Protein AF-A0A6G3U917-F1 (afdb_monomer_lite)

Organism: NCBI:txid2706093

pLDDT: mean 85.03, std 8.25, range [62.66, 95.38]

Sequence (59 aa):
AAVAAALFVAAARDPAALHPGVVPLVAPTFPLWPAAAVLAGLLPAFVTPAPEDNRKELP

Foldseek 3Di:
DQLVVQVVVCCVPPVCQVVPDPPPVDDPDHNVSNVVSVVVVCVCVVVPDDDDPPVPPDD

Secondary structure (DSSP, 8-state):
-HHHHHHHHHHHH-GGGGS----SSSPPPP-HHHHHHHHHHHHHHHHSPPPP--TT---

Radius of gyration: 18.48 Å; chains: 1; bounding box: 27×29×55 Å

Structure (mmCIF, N/CA/C/O backbone):
data_AF-A0A6G3U917-F1
#
_entry.id   AF-A0A6G3U917-F1
#
loop_
_atom_site.group_PDB
_atom_site.id
_atom_site.type_symbol
_atom_site.label_atom_id
_atom_site.label_alt_id
_atom_site.label_comp_id
_atom_site.label_asym_id
_atom_site.label_entity_id
_atom_site.label_seq_id
_atom_site.pdbx_PDB_ins_code
_atom_site.Cartn_x
_atom_site.Cartn_y
_atom_site.Cartn_z
_atom_site.occupancy
_atom_site.B_iso_or_equiv
_atom_site.auth_seq_id
_atom_site.auth_comp_id
_atom_site.auth_asym_id
_atom_site.auth_atom_id
_atom_site.pdbx_PDB_model_num
ATOM 1 N N . ALA A 1 1 ? 0.916 -5.672 7.415 1.00 76.00 1 ALA A N 1
ATOM 2 C CA . ALA A 1 1 ? 1.787 -6.514 6.561 1.00 76.00 1 ALA A CA 1
ATOM 3 C C . ALA A 1 1 ? 1.367 -6.513 5.087 1.00 76.00 1 ALA A C 1
ATOM 5 O O . ALA A 1 1 ? 2.227 -6.290 4.248 1.00 76.00 1 ALA A O 1
ATOM 6 N N . ALA A 1 2 ? 0.081 -6.705 4.755 1.00 86.69 2 ALA A N 1
ATOM 7 C CA . ALA A 1 2 ? -0.389 -6.789 3.361 1.00 86.69 2 ALA A CA 1
ATOM 8 C C . ALA A 1 2 ? 0.057 -5.613 2.468 1.00 86.69 2 ALA A C 1
ATOM 10 O O . ALA A 1 2 ? 0.572 -5.836 1.380 1.00 86.69 2 ALA A O 1
ATOM 11 N N . VAL A 1 3 ? -0.055 -4.374 2.958 1.00 91.56 3 VAL A N 1
ATOM 12 C CA . VAL A 1 3 ? 0.380 -3.171 2.223 1.00 91.56 3 VAL A CA 1
ATOM 13 C C . VAL A 1 3 ? 1.878 -3.197 1.940 1.00 91.56 3 VAL A C 1
ATOM 15 O O . VAL A 1 3 ? 2.292 -2.961 0.815 1.00 91.56 3 VAL A O 1
ATOM 18 N N . ALA A 1 4 ? 2.694 -3.540 2.940 1.00 89.75 4 ALA A N 1
ATOM 19 C CA . ALA A 1 4 ? 4.142 -3.637 2.775 1.00 89.75 4 ALA A CA 1
ATOM 20 C C . ALA A 1 4 ? 4.521 -4.711 1.740 1.00 89.75 4 ALA A C 1
ATOM 22 O O . ALA A 1 4 ? 5.369 -4.466 0.889 1.00 89.75 4 ALA A O 1
ATOM 23 N N . ALA A 1 5 ? 3.846 -5.866 1.756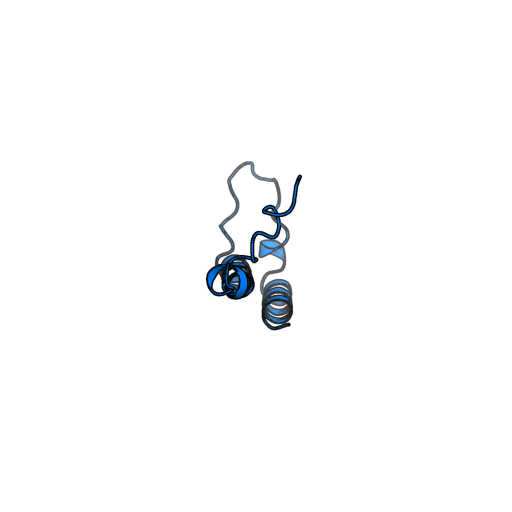 1.00 91.19 5 ALA A N 1
ATOM 24 C CA . ALA A 1 5 ? 4.042 -6.910 0.752 1.00 91.19 5 ALA A CA 1
ATOM 25 C C . ALA A 1 5 ? 3.608 -6.451 -0.654 1.00 91.19 5 ALA A C 1
ATOM 27 O O . ALA A 1 5 ? 4.321 -6.690 -1.624 1.00 91.19 5 ALA A O 1
ATOM 28 N N . ALA A 1 6 ? 2.480 -5.746 -0.772 1.00 89.62 6 ALA A N 1
ATOM 29 C CA . ALA A 1 6 ? 2.015 -5.192 -2.042 1.00 89.62 6 ALA A CA 1
ATOM 30 C C . ALA A 1 6 ? 2.976 -4.126 -2.599 1.00 89.62 6 ALA A C 1
ATOM 32 O O . ALA A 1 6 ? 3.283 -4.143 -3.789 1.00 89.62 6 ALA A O 1
ATOM 33 N N . LEU A 1 7 ? 3.511 -3.249 -1.743 1.00 90.00 7 LEU A N 1
ATOM 34 C CA . LEU A 1 7 ? 4.526 -2.266 -2.128 1.00 90.00 7 LEU A CA 1
ATOM 35 C C . LEU A 1 7 ? 5.842 -2.935 -2.533 1.00 90.00 7 LEU A C 1
ATOM 37 O O . LEU A 1 7 ? 6.468 -2.502 -3.495 1.00 90.00 7 LEU A O 1
ATOM 41 N N . PHE A 1 8 ? 6.232 -4.023 -1.866 1.00 92.25 8 PHE A N 1
ATOM 42 C CA . PHE A 1 8 ? 7.394 -4.815 -2.263 1.00 92.25 8 PHE A CA 1
ATOM 43 C C . PHE A 1 8 ? 7.211 -5.447 -3.653 1.00 92.25 8 PHE A C 1
ATOM 45 O O . PHE A 1 8 ? 8.105 -5.375 -4.493 1.00 92.25 8 PHE A O 1
ATOM 52 N N . VAL A 1 9 ? 6.033 -6.011 -3.939 1.00 91.38 9 VAL A N 1
ATOM 53 C CA . VAL A 1 9 ? 5.707 -6.541 -5.274 1.00 91.38 9 VAL A CA 1
ATOM 54 C C . VAL A 1 9 ? 5.692 -5.429 -6.324 1.00 91.38 9 VAL A C 1
ATOM 56 O O . VAL A 1 9 ? 6.200 -5.634 -7.425 1.00 91.38 9 VAL A O 1
ATOM 59 N N . ALA A 1 10 ? 5.158 -4.251 -5.993 1.00 89.81 10 ALA A N 1
ATOM 60 C CA . ALA A 1 10 ? 5.196 -3.098 -6.885 1.00 89.81 10 ALA A CA 1
ATOM 61 C C . ALA A 1 10 ? 6.640 -2.668 -7.184 1.00 89.81 10 ALA A C 1
ATOM 63 O O . ALA A 1 10 ? 6.986 -2.514 -8.350 1.00 89.81 10 ALA A O 1
ATOM 64 N N . ALA A 1 11 ? 7.501 -2.593 -6.164 1.00 88.50 11 ALA A N 1
ATOM 65 C CA . ALA A 1 11 ? 8.922 -2.282 -6.320 1.00 88.50 11 ALA A CA 1
ATOM 66 C C . ALA A 1 11 ? 9.654 -3.290 -7.218 1.00 88.50 11 ALA A C 1
ATOM 68 O O . ALA A 1 11 ? 10.517 -2.905 -7.996 1.00 88.50 11 ALA A O 1
ATOM 69 N N . ALA A 1 12 ? 9.305 -4.577 -7.128 1.00 89.19 12 ALA A N 1
ATOM 70 C CA . ALA A 1 12 ? 9.906 -5.625 -7.949 1.00 89.19 12 ALA A CA 1
ATOM 71 C C . ALA A 1 12 ? 9.416 -5.614 -9.410 1.00 89.19 12 ALA A C 1
ATOM 73 O O . ALA A 1 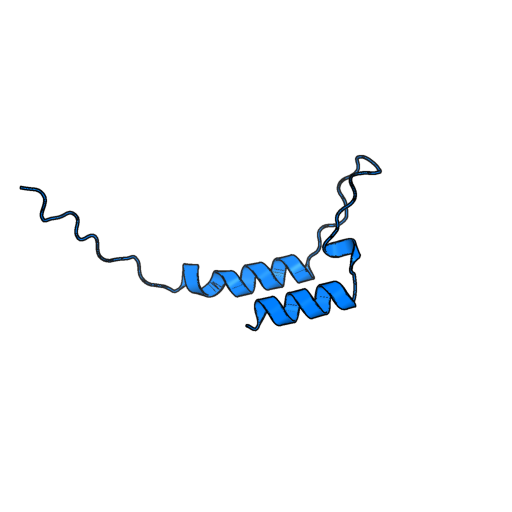12 ? 10.143 -6.047 -10.302 1.00 89.19 12 ALA A O 1
ATOM 74 N N . ARG A 1 13 ? 8.177 -5.169 -9.658 1.00 87.44 13 ARG A N 1
ATOM 75 C CA . ARG A 1 13 ? 7.550 -5.170 -10.993 1.00 87.44 13 ARG A CA 1
ATOM 76 C C . ARG A 1 13 ? 7.798 -3.886 -11.772 1.00 87.44 13 ARG A C 1
ATOM 78 O O . ARG A 1 13 ? 7.985 -3.953 -12.981 1.00 87.44 13 ARG A O 1
ATOM 85 N N . ASP A 1 14 ? 7.779 -2.753 -11.087 1.00 85.94 14 ASP A N 1
ATOM 86 C CA . ASP A 1 14 ? 8.012 -1.434 -11.660 1.00 85.94 14 ASP A CA 1
ATOM 87 C C . ASP A 1 14 ? 8.705 -0.544 -10.612 1.00 85.94 14 ASP A C 1
ATOM 89 O O . ASP A 1 14 ? 8.055 0.209 -9.881 1.00 85.94 14 ASP A O 1
ATOM 93 N N . PRO A 1 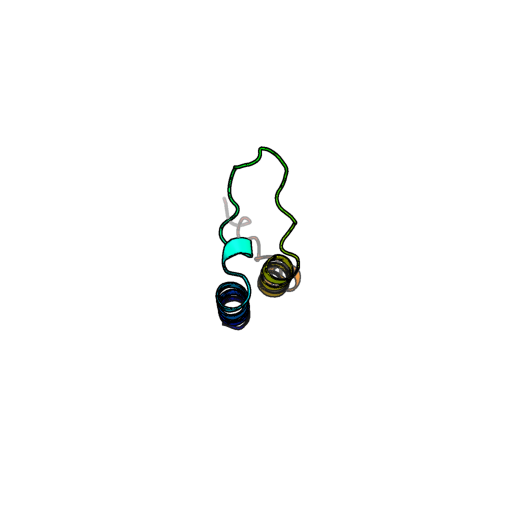15 ? 10.043 -0.636 -10.497 1.00 81.62 15 PRO A N 1
ATOM 94 C CA . PRO A 1 15 ? 10.804 0.158 -9.537 1.00 81.62 15 PRO A CA 1
ATOM 95 C C . PRO A 1 15 ? 10.696 1.668 -9.786 1.00 81.62 15 PRO A C 1
ATOM 97 O O . PRO A 1 15 ? 10.847 2.457 -8.849 1.00 81.62 15 PRO A O 1
ATOM 100 N N . ALA A 1 16 ? 10.453 2.074 -11.039 1.00 83.06 16 ALA A N 1
ATOM 101 C CA . ALA A 1 16 ? 10.330 3.475 -11.428 1.00 83.06 16 ALA A CA 1
ATOM 102 C C . ALA A 1 16 ? 9.036 4.098 -10.881 1.00 83.06 16 ALA A C 1
ATOM 104 O O . ALA A 1 16 ? 9.036 5.272 -10.513 1.00 83.06 16 ALA A O 1
ATOM 105 N N . ALA A 1 17 ? 7.970 3.306 -10.711 1.00 82.06 17 ALA A N 1
ATOM 106 C CA . ALA A 1 17 ? 6.727 3.749 -10.075 1.00 82.06 17 ALA A CA 1
ATOM 107 C C . ALA A 1 17 ? 6.901 4.212 -8.612 1.00 82.06 17 ALA A C 1
ATOM 109 O O . ALA A 1 17 ? 6.056 4.952 -8.107 1.00 82.06 17 ALA A O 1
ATOM 110 N N . LEU A 1 18 ? 7.977 3.796 -7.930 1.00 79.94 18 LEU A N 1
ATOM 111 C CA . LEU A 1 18 ? 8.322 4.233 -6.568 1.00 79.94 18 LEU A CA 1
ATOM 112 C C . LEU A 1 18 ? 9.492 5.232 -6.519 1.00 79.94 18 LEU A C 1
ATOM 114 O O . LEU A 1 18 ? 9.802 5.747 -5.447 1.00 79.94 18 LEU A O 1
ATOM 118 N N . HIS A 1 19 ? 10.113 5.537 -7.659 1.00 85.38 19 HIS A N 1
ATOM 119 C CA . HIS A 1 19 ? 11.190 6.520 -7.783 1.00 85.38 19 HIS A CA 1
ATOM 120 C C . HIS A 1 19 ? 10.869 7.517 -8.902 1.00 85.38 19 HIS A C 1
ATOM 122 O O . HIS A 1 19 ? 11.478 7.467 -9.975 1.00 85.38 19 HIS A O 1
ATOM 128 N N . PRO A 1 20 ? 9.900 8.423 -8.682 1.00 76.44 20 PRO A N 1
ATOM 129 C CA . PRO A 1 20 ? 9.541 9.409 -9.687 1.00 76.44 20 PRO A CA 1
ATOM 130 C C . PRO A 1 20 ? 10.723 10.355 -9.945 1.00 76.44 20 PRO A C 1
ATOM 132 O O . PRO A 1 20 ? 11.209 11.032 -9.039 1.00 76.44 20 PRO A O 1
ATOM 135 N N . 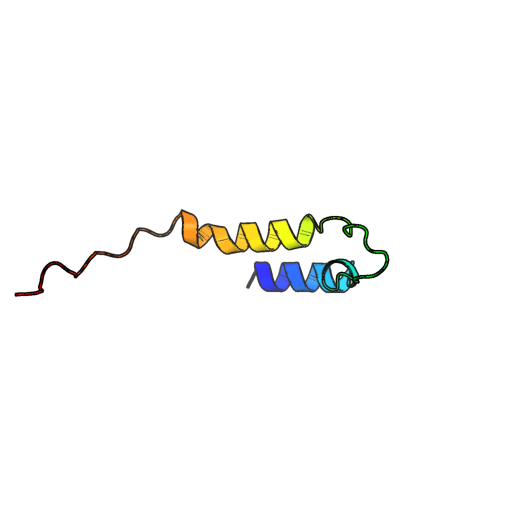GLY A 1 21 ? 11.192 10.394 -11.193 1.00 79.75 21 GLY A N 1
ATOM 136 C CA . GLY A 1 21 ? 12.200 11.352 -11.645 1.00 79.75 21 GLY A CA 1
ATOM 137 C C . GLY A 1 21 ? 11.612 12.752 -11.839 1.00 79.75 21 GLY A C 1
ATOM 138 O O . GLY A 1 21 ? 10.425 12.906 -12.111 1.00 79.75 21 GLY A O 1
ATOM 139 N N . VAL A 1 22 ? 12.456 13.781 -11.735 1.00 76.88 22 VAL A N 1
ATOM 140 C CA . VAL A 1 22 ? 12.078 15.196 -11.959 1.00 76.88 22 VAL A CA 1
ATOM 141 C C . VAL A 1 22 ? 12.391 15.689 -13.380 1.00 76.88 22 VAL A C 1
ATOM 143 O O . VAL A 1 22 ? 12.339 16.887 -13.655 1.00 76.88 22 VAL A O 1
ATOM 146 N N . VAL A 1 23 ? 12.750 14.774 -14.286 1.00 80.31 23 VAL A N 1
ATOM 147 C CA . VAL A 1 23 ? 13.103 15.077 -15.677 1.00 80.31 23 VAL A CA 1
ATOM 148 C C . VAL A 1 23 ? 12.384 14.100 -16.609 1.00 80.31 23 VAL A C 1
ATOM 150 O O . VAL A 1 23 ? 12.533 12.890 -16.424 1.00 80.31 23 VAL A O 1
ATOM 153 N N . PRO A 1 24 ? 11.659 14.598 -17.629 1.00 78.50 24 PRO A N 1
ATOM 154 C CA . PRO A 1 24 ? 11.382 16.016 -17.932 1.00 78.50 24 PRO A CA 1
ATOM 155 C C . PRO A 1 24 ? 10.432 16.660 -16.893 1.00 78.50 24 PRO A C 1
ATOM 157 O O . PRO A 1 24 ? 9.810 15.928 -16.134 1.00 78.50 24 PRO A O 1
ATOM 160 N N . LEU A 1 25 ? 10.262 17.999 -16.868 1.00 80.94 25 LEU A N 1
ATOM 161 C CA . LEU A 1 25 ? 9.275 18.707 -16.006 1.00 80.94 25 LEU A CA 1
ATOM 162 C C . LEU A 1 25 ? 7.811 18.479 -16.453 1.00 80.94 25 LEU A C 1
ATOM 164 O O . LEU A 1 25 ? 6.986 19.390 -16.496 1.00 80.94 25 LEU A O 1
ATOM 168 N N . VAL A 1 26 ? 7.488 17.251 -16.829 1.00 83.25 26 VAL A N 1
ATOM 169 C CA . VAL A 1 26 ? 6.128 16.776 -17.048 1.00 83.25 26 VAL A CA 1
ATOM 170 C C . VAL A 1 26 ? 5.781 15.862 -15.887 1.00 83.25 26 VAL A C 1
ATOM 172 O O . VAL A 1 26 ? 6.640 15.135 -15.389 1.00 83.25 26 VAL A O 1
ATOM 175 N N . ALA A 1 27 ? 4.531 15.910 -15.430 1.00 78.62 27 ALA A N 1
ATOM 176 C CA . ALA A 1 27 ? 4.106 15.032 -14.352 1.00 78.62 27 ALA A CA 1
ATOM 177 C C . ALA A 1 27 ? 4.291 13.566 -14.794 1.00 78.62 27 ALA A C 1
ATOM 179 O O . ALA A 1 27 ? 3.758 13.182 -15.842 1.00 78.62 27 ALA A O 1
ATOM 180 N N . PRO A 1 28 ? 5.045 12.749 -14.037 1.00 76.00 28 PRO A N 1
ATOM 181 C CA . PRO A 1 28 ? 5.146 11.329 -14.325 1.00 76.00 28 PRO A CA 1
ATOM 182 C C . PRO A 1 28 ? 3.768 10.675 -14.197 1.00 76.00 28 PRO A C 1
ATOM 184 O O . PRO A 1 28 ? 2.895 11.154 -13.467 1.00 76.00 28 PRO A O 1
ATOM 187 N N . THR A 1 29 ? 3.563 9.577 -14.928 1.00 83.75 29 THR A N 1
ATOM 188 C CA . THR A 1 29 ? 2.301 8.831 -14.868 1.00 83.75 29 THR A CA 1
ATOM 189 C C . THR A 1 29 ? 1.995 8.427 -13.425 1.00 83.75 29 THR A C 1
ATOM 191 O O . THR A 1 29 ? 2.882 7.992 -12.690 1.00 83.75 29 THR A O 1
ATOM 194 N N . PHE A 1 30 ? 0.737 8.586 -13.011 1.00 84.94 30 PHE A N 1
ATOM 195 C CA . PHE A 1 30 ? 0.337 8.308 -11.637 1.00 84.94 30 PHE A CA 1
ATOM 196 C C . PHE A 1 30 ? 0.357 6.793 -11.354 1.00 84.94 30 PHE A C 1
ATOM 198 O O . PHE A 1 30 ? -0.320 6.034 -12.057 1.00 84.94 30 PHE A O 1
ATOM 205 N N . PRO A 1 31 ? 1.083 6.325 -10.322 1.00 87.75 31 PRO A N 1
ATOM 206 C CA . PRO A 1 31 ? 1.225 4.902 -10.046 1.00 87.75 31 PRO A CA 1
ATOM 207 C C . PRO A 1 31 ? -0.026 4.352 -9.339 1.00 87.75 31 PRO A C 1
ATOM 209 O O . PRO A 1 31 ? -0.102 4.288 -8.110 1.00 87.75 31 PRO A O 1
ATOM 212 N N . LEU A 1 32 ? -1.017 3.926 -10.132 1.00 90.62 32 LEU A N 1
ATOM 213 C CA . LEU A 1 32 ? -2.324 3.455 -9.647 1.00 90.62 32 LEU A CA 1
ATOM 214 C C . LEU A 1 32 ? -2.226 2.284 -8.660 1.00 90.62 32 LEU A C 1
ATOM 216 O O . LEU A 1 32 ? -2.948 2.268 -7.666 1.00 90.62 32 LEU A O 1
ATOM 220 N N . TRP A 1 33 ? -1.336 1.317 -8.911 1.00 89.75 33 TRP A N 1
ATOM 221 C CA . TRP A 1 33 ? -1.201 0.143 -8.044 1.00 89.75 33 TRP A CA 1
ATOM 222 C C . TRP A 1 33 ? -0.656 0.555 -6.667 1.00 89.75 33 TRP A C 1
ATOM 224 O O . TRP A 1 33 ? -1.403 0.421 -5.696 1.00 89.75 33 TRP A O 1
ATOM 234 N N . PRO A 1 34 ? 0.559 1.133 -6.523 1.00 90.31 34 PRO A N 1
ATOM 235 C CA . PRO A 1 34 ? 1.046 1.591 -5.217 1.00 90.31 34 PRO A CA 1
ATOM 236 C C . PRO A 1 34 ? 0.059 2.492 -4.467 1.00 90.31 34 PRO A C 1
ATOM 238 O O . PRO A 1 34 ? -0.134 2.312 -3.265 1.00 90.31 34 PRO A O 1
ATOM 241 N N . ALA A 1 35 ? -0.618 3.405 -5.171 1.00 91.00 35 ALA A N 1
ATOM 242 C CA . ALA A 1 35 ? -1.643 4.254 -4.572 1.00 91.00 35 ALA A CA 1
ATOM 243 C C . ALA A 1 35 ? -2.802 3.429 -3.986 1.00 91.00 35 ALA A C 1
ATOM 245 O O . ALA A 1 35 ? -3.173 3.627 -2.830 1.00 91.00 35 ALA A O 1
ATOM 246 N N . ALA A 1 36 ? -3.326 2.451 -4.730 1.00 92.44 36 ALA A N 1
ATOM 247 C CA . ALA A 1 36 ? -4.363 1.548 -4.237 1.00 92.44 36 ALA A CA 1
ATOM 248 C C . ALA A 1 36 ? -3.899 0.729 -3.019 1.00 92.44 36 ALA A C 1
ATOM 250 O O . ALA A 1 36 ? -4.674 0.547 -2.080 1.00 92.44 36 ALA A O 1
ATOM 251 N N . ALA A 1 37 ? -2.633 0.289 -2.985 1.00 93.62 37 ALA A N 1
ATOM 252 C CA . ALA A 1 37 ? -2.063 -0.408 -1.828 1.00 93.62 37 ALA A CA 1
ATOM 253 C C . ALA A 1 37 ? -2.104 0.462 -0.563 1.00 93.62 37 ALA A C 1
ATOM 255 O O . ALA A 1 37 ? -2.503 -0.008 0.504 1.00 93.62 37 ALA A O 1
ATOM 256 N N . VAL A 1 38 ? -1.710 1.733 -0.688 1.00 93.69 38 VAL A N 1
ATOM 257 C CA . VAL A 1 38 ? -1.731 2.700 0.417 1.00 93.69 38 VAL A CA 1
ATOM 258 C C . VAL A 1 38 ? -3.163 2.970 0.867 1.00 93.69 38 VAL A C 1
ATOM 260 O O . VAL A 1 38 ? -3.440 2.890 2.060 1.00 93.69 38 VAL A O 1
ATOM 263 N N . LEU A 1 39 ? -4.087 3.209 -0.068 1.00 94.00 39 LEU A N 1
ATOM 264 C CA . LEU A 1 39 ? -5.501 3.433 0.247 1.00 94.00 39 LEU A CA 1
ATOM 265 C C . LEU A 1 39 ? -6.119 2.239 0.987 1.00 94.00 39 LEU A C 1
ATOM 267 O O . LEU A 1 39 ? -6.797 2.425 1.995 1.00 94.00 39 LEU A O 1
ATOM 271 N N . ALA A 1 40 ? -5.820 1.011 0.554 1.00 94.62 40 ALA A N 1
ATOM 272 C CA . ALA A 1 40 ? -6.234 -0.196 1.266 1.00 94.62 40 ALA A CA 1
ATOM 273 C C . ALA A 1 40 ? -5.635 -0.265 2.683 1.00 94.62 40 ALA A C 1
ATOM 275 O O . ALA A 1 40 ? -6.304 -0.685 3.625 1.00 94.62 40 ALA A O 1
ATOM 276 N N . GLY A 1 41 ? -4.392 0.190 2.854 1.00 92.81 41 GLY A N 1
ATOM 277 C CA . GLY A 1 41 ? -3.736 0.318 4.154 1.00 92.81 41 GLY A CA 1
ATOM 278 C C . GLY A 1 41 ? -4.359 1.336 5.097 1.00 92.81 41 GLY A C 1
ATOM 279 O O . GLY A 1 41 ? -4.261 1.165 6.310 1.00 92.81 41 GLY A O 1
ATOM 280 N N . LEU A 1 42 ? -5.001 2.368 4.551 1.00 95.38 42 LEU A N 1
ATOM 281 C CA . LEU A 1 42 ? -5.672 3.419 5.312 1.00 95.38 42 LEU A CA 1
ATOM 282 C C . LEU A 1 42 ? -7.090 3.037 5.742 1.00 95.38 42 LEU A C 1
ATOM 284 O O . LEU A 1 42 ? -7.650 3.713 6.600 1.00 95.38 42 LEU A O 1
ATOM 288 N N . LEU A 1 43 ? -7.657 1.944 5.221 1.00 95.06 43 LEU A N 1
ATOM 289 C CA . LEU A 1 43 ? -9.001 1.474 5.572 1.00 95.06 43 LEU A CA 1
ATOM 290 C C . LEU A 1 43 ? -9.273 1.410 7.091 1.00 95.06 43 LEU A C 1
ATOM 292 O O . LEU A 1 43 ? -10.349 1.852 7.498 1.00 95.06 43 LEU A O 1
ATOM 296 N N . PRO A 1 44 ? -8.336 0.954 7.954 1.00 91.12 44 PRO A N 1
ATOM 297 C CA . PRO A 1 44 ? -8.539 0.957 9.400 1.00 91.12 44 PRO A CA 1
ATOM 298 C C . PRO A 1 44 ? -8.881 2.341 9.959 1.00 91.12 44 PRO A C 1
ATOM 300 O O . PRO A 1 44 ? -9.723 2.438 10.843 1.00 91.12 44 PRO A O 1
ATOM 303 N N . ALA A 1 45 ? -8.303 3.419 9.421 1.00 90.75 45 ALA A N 1
ATOM 304 C CA . ALA A 1 45 ? -8.567 4.779 9.892 1.00 90.75 45 ALA A CA 1
ATOM 305 C C . ALA A 1 45 ? -10.016 5.233 9.639 1.00 90.75 45 ALA A C 1
ATOM 307 O O . ALA A 1 45 ? -10.516 6.088 10.361 1.00 90.75 45 ALA A O 1
ATOM 308 N N . PHE A 1 46 ? -10.700 4.647 8.650 1.00 91.94 46 PHE A N 1
ATOM 309 C CA . PHE A 1 46 ? -12.095 4.967 8.329 1.00 91.94 46 PHE A CA 1
ATOM 310 C C . PHE A 1 46 ? -13.108 4.150 9.136 1.00 91.94 46 PHE A C 1
ATOM 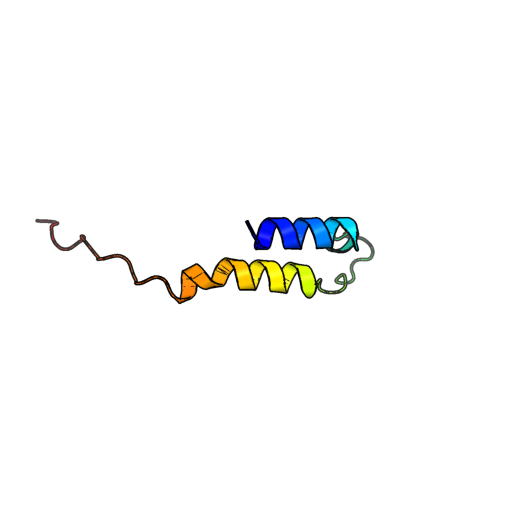312 O O . PHE A 1 46 ? -14.243 4.587 9.300 1.00 91.94 46 PHE A O 1
ATOM 319 N N . VAL A 1 47 ? -12.720 2.964 9.619 1.00 94.25 47 VAL A N 1
ATOM 320 C CA . VAL A 1 47 ? -13.608 2.069 10.385 1.00 94.25 47 VAL A CA 1
ATOM 321 C C . VAL A 1 47 ? -13.367 2.127 11.893 1.00 94.25 47 VAL A C 1
ATOM 323 O O . VAL A 1 47 ? -14.203 1.657 12.660 1.00 94.25 47 VAL A O 1
ATOM 326 N N . THR A 1 48 ? -12.227 2.668 12.329 1.00 93.38 48 THR A N 1
ATOM 327 C CA . THR A 1 48 ? -11.896 2.772 13.755 1.00 93.38 48 THR A CA 1
ATOM 328 C C . THR A 1 48 ? -12.800 3.814 14.423 1.00 93.38 48 THR A C 1
ATOM 330 O O . THR A 1 48 ? -12.917 4.925 13.901 1.00 93.38 48 THR A O 1
ATOM 333 N N . PRO A 1 49 ? -13.432 3.494 15.568 1.00 89.25 49 PRO A N 1
ATOM 334 C CA . PRO A 1 49 ? -14.217 4.458 16.330 1.00 89.25 49 PRO A CA 1
ATOM 335 C C . PRO A 1 49 ? -13.394 5.685 16.734 1.00 89.25 49 PRO A C 1
ATOM 337 O O . PRO A 1 49 ? -12.194 5.583 16.995 1.00 89.25 49 PRO A O 1
ATOM 340 N N . ALA A 1 50 ? -14.049 6.844 16.819 1.00 87.75 50 ALA A N 1
ATOM 341 C CA . ALA A 1 50 ? -13.409 8.042 17.345 1.00 87.75 50 ALA A CA 1
ATOM 342 C C . ALA A 1 50 ? -12.942 7.797 18.797 1.00 87.75 50 ALA A C 1
ATOM 344 O O . ALA A 1 50 ? -13.675 7.162 19.561 1.00 87.75 50 ALA A O 1
ATOM 345 N N . PRO A 1 51 ? -11.753 8.288 19.194 1.00 83.94 51 PRO A N 1
ATOM 346 C CA . PRO A 1 51 ? -11.299 8.203 20.578 1.00 83.94 51 PRO A CA 1
ATOM 347 C C . PRO A 1 51 ? -12.303 8.855 21.535 1.00 83.94 51 PRO A C 1
ATOM 349 O O . PRO A 1 51 ? -12.885 9.891 21.207 1.00 83.94 51 PRO A O 1
ATOM 352 N N . GLU A 1 52 ? -12.479 8.283 22.727 1.00 84.62 52 GLU A N 1
ATOM 353 C CA . GLU A 1 52 ? -13.273 8.924 23.776 1.00 84.62 52 GLU A CA 1
ATOM 354 C C . GLU A 1 52 ? -12.586 10.223 24.229 1.00 84.62 52 GLU A C 1
ATOM 356 O O . GLU A 1 52 ? -11.411 10.232 24.606 1.00 84.62 52 GLU A O 1
ATOM 361 N N . ASP A 1 53 ? -13.312 11.343 24.161 1.00 78.62 53 ASP A N 1
ATOM 362 C CA . ASP A 1 53 ? -12.803 12.650 24.577 1.00 78.62 53 ASP A CA 1
ATOM 363 C C . ASP A 1 53 ? -12.789 12.739 26.113 1.00 78.62 53 ASP A C 1
ATOM 365 O O . ASP A 1 53 ? -13.764 13.150 26.743 1.00 78.62 53 ASP A O 1
ATOM 369 N N . ASN A 1 54 ? -11.665 12.356 26.727 1.00 70.94 54 ASN A N 1
ATOM 370 C CA . ASN A 1 54 ? -11.416 12.475 28.173 1.00 70.94 54 ASN A CA 1
ATOM 371 C C . ASN A 1 54 ? -11.205 13.931 28.651 1.00 70.94 54 ASN A C 1
ATOM 373 O O . ASN A 1 54 ? -10.820 14.172 29.791 1.00 70.94 54 ASN A O 1
ATOM 377 N N . ARG A 1 55 ? -11.472 14.941 27.813 1.00 70.44 55 ARG A N 1
ATOM 378 C CA . ARG A 1 55 ? -11.281 16.368 28.137 1.00 70.44 55 ARG A CA 1
ATOM 379 C C . ARG A 1 55 ? -12.373 16.965 29.040 1.00 70.44 55 ARG A C 1
ATOM 381 O O . ARG A 1 55 ? -12.444 18.181 29.186 1.00 70.44 55 ARG A O 1
ATOM 388 N N . LYS A 1 56 ? -13.230 16.142 29.651 1.00 62.66 56 LYS A N 1
ATOM 389 C CA . LYS A 1 56 ? -14.273 16.601 30.588 1.00 62.66 56 LYS A CA 1
ATOM 390 C C . LYS A 1 56 ? -13.821 16.713 32.048 1.00 62.66 56 LYS A C 1
ATOM 392 O O . LYS A 1 56 ? -14.640 17.073 32.881 1.00 62.66 56 LYS A O 1
ATOM 397 N N . GLU A 1 57 ? -12.548 16.478 32.361 1.00 65.06 57 GLU A N 1
ATOM 398 C CA . GLU A 1 57 ? -12.021 16.613 33.731 1.00 65.06 57 GLU A CA 1
ATOM 399 C C . GLU A 1 57 ? -10.954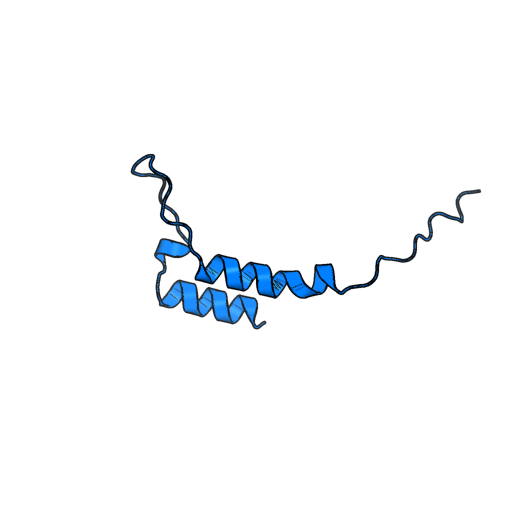 17.713 33.873 1.00 65.06 57 GLU A C 1
ATOM 401 O O . GLU A 1 57 ? -10.002 17.578 34.639 1.00 65.06 57 GLU A O 1
ATOM 406 N N . LEU A 1 58 ? -11.092 18.821 33.137 1.00 65.69 58 LEU A N 1
ATOM 407 C CA . LEU A 1 58 ? -10.410 20.062 33.517 1.00 65.69 58 LEU A CA 1
ATOM 408 C C . LEU A 1 58 ? -11.298 20.819 34.525 1.00 65.69 58 LEU A C 1
ATOM 410 O O . LEU A 1 58 ? -12.422 21.162 34.147 1.00 65.69 58 LEU A O 1
ATOM 414 N N . PRO A 1 59 ? -10.840 21.020 35.779 1.00 64.69 59 PRO A N 1
ATOM 415 C CA . PRO A 1 59 ? -11.576 21.758 36.808 1.00 64.69 59 PRO A CA 1
ATOM 416 C C . PRO A 1 59 ? -11.726 23.248 36.483 1.00 64.69 59 PRO A C 1
ATOM 418 O O . PRO A 1 59 ? -10.832 23.810 35.806 1.00 64.69 59 PRO A O 1
#